Protein AF-A0A959H5U1-F1 (afdb_monomer)

Solvent-accessible surface area (backbone atoms only — not comparable to full-atom values): 5437 Å² total; per-residue (Å²): 136,90,83,89,82,79,89,79,82,84,80,74,90,72,80,73,91,58,63,72,65,82,74,92,54,93,90,74,50,59,37,49,72,36,52,40,31,33,35,45,90,92,39,70,43,80,50,86,38,53,74,91,50,53,68,48,78,48,76,50,73,45,98,89,46,74,51,39,31,41,36,30,29,52,98,35,19,59,70,46,66,42,78,103

Nearest PDB structures (foldseek):
  7k9p-assembly1_B-4  TM=4.845E-01  e=1.269E-01  Severe acute respiratory syndrome coronavirus 2
  4s1t-assembly1_A  TM=5.022E-01  e=2.853E-01  Human coronavirus 229E
  4rs4-assembly1_B  TM=4.898E-01  e=4.896E-01  Human coronavirus 229E
  4rs4-assembly1_F  TM=5.035E-01  e=5.758E-01  Human coronavirus 229E
  4oo1-assembly1_I  TM=3.547E-01  e=3.813E+00  Saccharomyces cerevisiae S288C

Secondary structure (DSSP, 8-state):
-------------------------TTTPEEEEETTEEEETTEEEE----TT--EEEEEEEETTEEEEEEEEEETTEEEEEEE-

Radius of gyration: 18.51 Å; Cα contacts (8 Å, |Δi|>4): 138; chains: 1; bounding box: 61×41×35 Å

Foldseek 3Di:
DDDDDDDDDDDDPPPPQDPDDPDDDPDFDWTDGHFQWIATPNDIDGHWFDAPAAWDWDWDADPNDIWIWIFGHDRGGTDDIGTD

Structure (mmCIF, N/CA/C/O backbone):
data_AF-A0A959H5U1-F1
#
_entry.id   AF-A0A959H5U1-F1
#
loop_
_atom_site.group_PDB
_atom_site.id
_atom_site.type_symbol
_atom_site.label_atom_id
_atom_site.label_alt_id
_atom_site.label_comp_id
_atom_site.label_asym_id
_atom_site.label_entity_id
_atom_site.label_seq_id
_atom_site.pdbx_PDB_ins_code
_atom_site.Cartn_x
_atom_site.Cartn_y
_atom_site.Cartn_z
_atom_site.occupancy
_atom_site.B_iso_or_equiv
_atom_site.auth_seq_id
_atom_site.auth_comp_id
_atom_site.auth_asym_id
_atom_site.auth_atom_id
_atom_site.pdbx_PDB_model_num
ATOM 1 N N . MET A 1 1 ? 42.516 -20.259 21.541 1.00 36.50 1 MET A N 1
ATOM 2 C CA . MET A 1 1 ? 42.211 -21.074 20.339 1.00 36.50 1 MET A CA 1
ATOM 3 C C . MET A 1 1 ? 41.005 -21.947 20.691 1.00 36.50 1 MET A C 1
ATOM 5 O O . MET A 1 1 ? 41.139 -22.828 21.517 1.00 36.50 1 MET A O 1
ATOM 9 N N . LYS A 1 2 ? 39.779 -21.469 20.458 1.00 38.41 2 LYS A N 1
ATOM 10 C CA . LYS A 1 2 ? 38.929 -21.742 19.281 1.00 38.41 2 LYS A CA 1
ATOM 11 C C . LYS A 1 2 ? 38.460 -23.204 19.221 1.00 38.41 2 LYS A C 1
ATOM 13 O O . LYS A 1 2 ? 39.227 -24.057 18.795 1.00 38.41 2 LYS A O 1
ATOM 18 N N . LYS A 1 3 ? 37.197 -23.433 19.607 1.00 34.75 3 LYS A N 1
ATOM 19 C CA . LYS A 1 3 ? 36.259 -24.408 19.015 1.00 34.75 3 LYS A CA 1
ATOM 20 C C . LYS A 1 3 ? 34.865 -24.207 19.628 1.00 34.75 3 LYS A C 1
ATOM 22 O O . LYS A 1 3 ? 34.505 -24.819 20.623 1.00 34.75 3 LYS A O 1
ATOM 27 N N . PHE A 1 4 ? 34.112 -23.287 19.026 1.00 37.81 4 PHE A N 1
ATOM 28 C CA . PHE A 1 4 ? 32.657 -23.256 19.131 1.00 37.81 4 PHE A CA 1
ATOM 29 C C . PHE A 1 4 ? 32.119 -24.364 18.230 1.00 37.81 4 PHE A C 1
ATOM 31 O O . PHE A 1 4 ? 32.433 -24.408 17.040 1.00 37.81 4 PHE A O 1
ATOM 38 N N . SER A 1 5 ? 31.337 -25.274 18.788 1.00 44.31 5 SER A N 1
ATOM 39 C CA . SER A 1 5 ? 30.530 -26.205 18.008 1.00 44.31 5 SER A CA 1
ATOM 40 C C . SER A 1 5 ? 29.264 -26.492 18.788 1.00 44.31 5 SER A C 1
ATOM 42 O O . SER A 1 5 ? 29.254 -27.342 19.667 1.00 44.31 5 SER A O 1
ATOM 44 N N . PHE A 1 6 ? 28.202 -25.773 18.443 1.00 41.41 6 PHE A N 1
ATOM 45 C CA . PHE A 1 6 ? 26.862 -26.330 18.501 1.00 41.41 6 PHE A CA 1
ATOM 46 C C . PHE A 1 6 ? 26.226 -26.124 17.134 1.00 41.41 6 PHE A C 1
ATOM 48 O O . PHE A 1 6 ? 26.054 -25.008 16.650 1.00 41.41 6 PHE A O 1
ATOM 55 N N . SER A 1 7 ? 25.996 -27.268 16.502 1.00 49.81 7 SER A N 1
ATOM 56 C CA . SER A 1 7 ? 25.196 -27.460 15.308 1.00 49.81 7 SER A CA 1
ATOM 57 C C . SER A 1 7 ? 23.778 -26.955 15.571 1.00 49.81 7 SER A C 1
ATOM 59 O O . SER A 1 7 ? 23.158 -27.380 16.544 1.00 49.81 7 SER A O 1
ATOM 61 N N . ILE A 1 8 ? 23.265 -26.075 14.710 1.00 54.03 8 ILE A N 1
ATOM 62 C CA . ILE A 1 8 ? 21.828 -25.833 14.579 1.00 54.03 8 ILE A CA 1
ATOM 63 C C . ILE A 1 8 ? 21.496 -26.013 13.102 1.00 54.03 8 ILE A C 1
ATOM 65 O O . ILE A 1 8 ? 21.864 -25.213 12.244 1.00 54.03 8 ILE A O 1
ATOM 69 N N . ILE A 1 9 ? 20.853 -27.142 12.834 1.00 53.03 9 ILE A N 1
ATOM 70 C CA . ILE A 1 9 ? 20.230 -27.496 11.569 1.00 53.03 9 ILE A CA 1
ATOM 71 C C . ILE A 1 9 ? 18.905 -26.739 11.475 1.00 53.03 9 ILE A C 1
ATOM 73 O O . ILE A 1 9 ? 18.148 -26.703 12.439 1.00 53.03 9 ILE A O 1
ATOM 77 N N . ALA A 1 10 ? 18.645 -26.234 10.269 1.00 49.22 10 ALA A N 1
ATOM 78 C CA . ALA A 1 10 ? 17.373 -25.748 9.748 1.00 49.22 10 ALA A CA 1
ATOM 79 C C . ALA A 1 10 ? 16.784 -24.494 10.407 1.00 49.22 10 ALA A C 1
ATOM 81 O O . ALA A 1 10 ? 16.285 -24.523 11.523 1.00 49.22 10 ALA A O 1
ATOM 82 N N . LEU A 1 11 ? 16.668 -23.434 9.609 1.00 41.62 11 LEU A N 1
ATOM 83 C CA . LEU A 1 11 ? 15.388 -22.747 9.492 1.00 41.62 11 LEU A CA 1
ATOM 84 C C . LEU A 1 11 ? 15.319 -22.087 8.113 1.00 41.62 11 LEU A C 1
ATOM 86 O O . LEU A 1 11 ? 16.014 -21.121 7.828 1.00 41.62 11 LEU A O 1
ATOM 90 N N . SER A 1 12 ? 14.546 -22.741 7.251 1.00 43.84 12 SER A N 1
ATOM 91 C CA . SER A 1 12 ? 13.758 -22.217 6.141 1.00 43.84 12 SER A CA 1
ATOM 92 C C . SER A 1 12 ? 14.134 -20.837 5.599 1.00 43.84 12 SER A C 1
ATOM 94 O O . SER A 1 12 ? 14.027 -19.827 6.290 1.00 43.84 12 SER A O 1
ATOM 96 N N . PHE A 1 13 ? 14.414 -20.789 4.295 1.00 44.44 13 PHE A N 1
ATOM 97 C CA . PHE A 1 13 ? 14.167 -19.608 3.472 1.00 44.44 13 PHE A CA 1
ATOM 98 C C . PHE A 1 13 ? 12.696 -19.202 3.632 1.00 44.44 13 PHE A C 1
ATOM 100 O O . PHE A 1 13 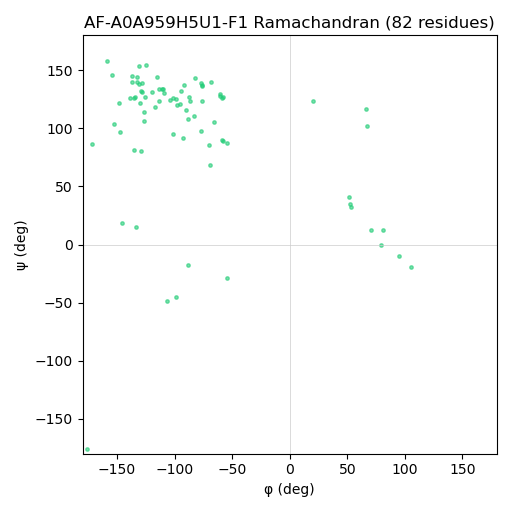? 11.824 -19.641 2.885 1.00 44.44 13 PHE A O 1
ATOM 107 N N . ILE A 1 14 ? 12.401 -18.386 4.640 1.00 49.56 14 ILE A N 1
ATOM 108 C CA . ILE A 1 14 ? 11.150 -17.652 4.692 1.00 49.56 14 ILE A CA 1
ATOM 109 C C . ILE A 1 14 ? 11.366 -16.508 3.713 1.00 49.56 14 ILE A C 1
ATOM 111 O O . ILE A 1 14 ? 12.006 -15.506 4.028 1.00 49.56 14 ILE A O 1
ATOM 115 N N . LEU A 1 15 ? 10.864 -16.694 2.495 1.00 41.66 15 LEU A N 1
ATOM 116 C CA . LEU A 1 15 ? 10.526 -15.582 1.627 1.00 41.66 15 LEU A CA 1
ATOM 117 C C . LEU A 1 15 ? 9.492 -14.764 2.410 1.00 41.66 15 LEU A C 1
ATOM 119 O O . LEU A 1 15 ? 8.300 -15.069 2.391 1.00 41.66 15 LEU A O 1
ATOM 123 N N . VAL A 1 16 ? 9.956 -13.793 3.198 1.00 42.22 16 VAL A N 1
ATOM 124 C CA . VAL A 1 16 ? 9.082 -12.834 3.864 1.00 42.22 16 VAL A CA 1
ATOM 125 C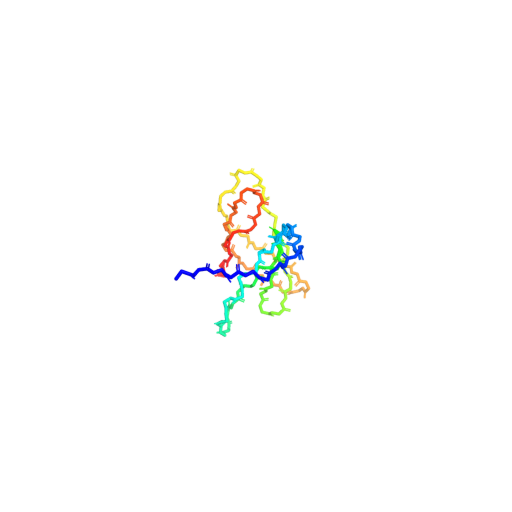 C . VAL A 1 16 ? 8.529 -11.954 2.752 1.00 42.22 16 VAL A C 1
ATOM 127 O O . VAL A 1 16 ? 9.053 -10.887 2.443 1.00 42.22 16 VAL A O 1
ATOM 130 N N . LEU A 1 17 ? 7.446 -12.425 2.134 1.00 50.28 17 LEU A N 1
ATOM 131 C CA . LEU A 1 17 ? 6.464 -11.584 1.471 1.00 50.28 17 LEU A CA 1
ATOM 132 C C . LEU A 1 17 ? 5.732 -10.8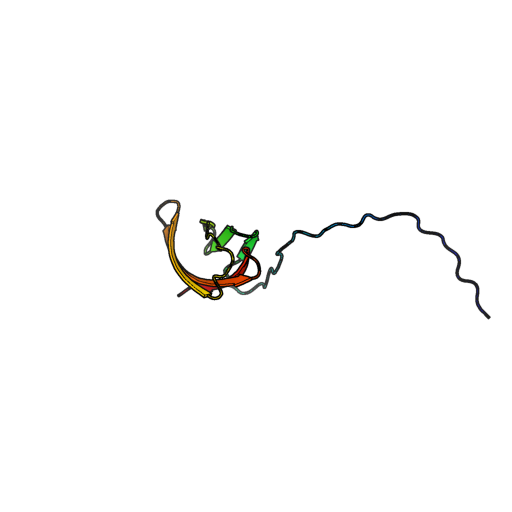16 2.582 1.00 50.28 17 LEU A C 1
ATOM 134 O O . LEU A 1 17 ? 4.596 -11.100 2.946 1.00 50.28 17 LEU A O 1
ATOM 138 N N . GLY A 1 18 ? 6.463 -9.918 3.228 1.00 41.28 18 GLY A N 1
AT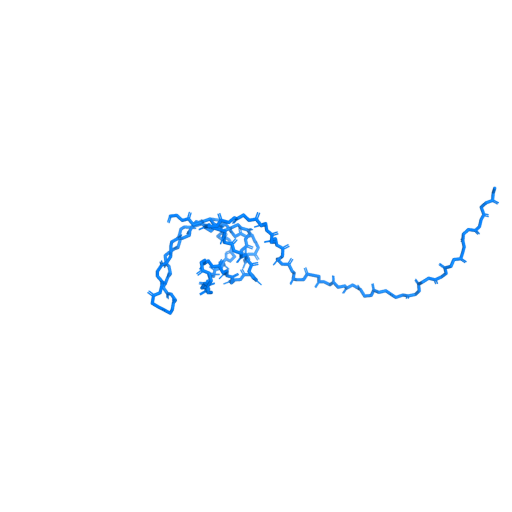OM 139 C CA . GLY A 1 18 ? 6.015 -9.172 4.384 1.00 41.28 18 GLY A CA 1
ATOM 140 C C . GLY A 1 18 ? 6.422 -7.733 4.193 1.00 41.28 18 GLY A C 1
ATOM 141 O O . GLY A 1 18 ? 7.411 -7.281 4.763 1.00 41.28 18 GLY A O 1
ATOM 142 N N . CYS A 1 19 ? 5.629 -7.000 3.413 1.00 44.94 19 CYS A N 1
ATOM 143 C CA . CYS A 1 19 ? 5.459 -5.578 3.665 1.00 44.94 19 CYS A CA 1
ATOM 144 C C . CYS A 1 19 ? 4.933 -5.464 5.101 1.00 44.94 19 CYS A C 1
ATOM 146 O O . CYS A 1 19 ? 3.737 -5.563 5.341 1.00 44.94 19 CYS A O 1
ATOM 148 N N . LYS A 1 20 ? 5.833 -5.376 6.078 1.00 55.53 20 LYS A N 1
ATOM 149 C CA . LYS A 1 20 ? 5.484 -5.078 7.462 1.00 55.53 20 LYS A CA 1
ATOM 150 C C . LYS A 1 20 ? 6.378 -3.939 7.915 1.00 55.53 20 LYS A C 1
ATOM 152 O O . LYS A 1 20 ? 7.408 -4.142 8.546 1.00 55.53 20 LYS A O 1
ATOM 157 N N . LYS A 1 21 ? 5.978 -2.733 7.520 1.00 42.09 21 LYS A N 1
ATOM 158 C CA . LYS A 1 21 ? 6.361 -1.504 8.207 1.00 42.09 21 LYS A CA 1
ATOM 159 C C . LYS A 1 21 ? 5.155 -1.101 9.048 1.00 42.09 21 LYS A C 1
ATOM 161 O O . LYS A 1 21 ? 4.198 -0.538 8.530 1.00 42.09 21 LYS A O 1
ATOM 166 N N . ASN A 1 22 ? 5.174 -1.512 10.313 1.00 52.91 22 ASN A N 1
ATOM 167 C CA . ASN A 1 22 ? 4.331 -0.921 11.344 1.00 52.91 22 ASN A CA 1
ATOM 168 C C . ASN A 1 22 ? 5.173 0.174 11.995 1.00 52.91 22 ASN A C 1
ATOM 170 O O . ASN A 1 22 ? 5.943 -0.110 12.909 1.00 52.91 22 ASN A O 1
ATOM 174 N N . ASP A 1 23 ? 5.063 1.392 11.473 1.00 53.38 23 ASP A N 1
ATOM 175 C CA . ASP A 1 23 ? 5.527 2.589 12.164 1.00 53.38 23 ASP A CA 1
ATOM 176 C C . ASP A 1 23 ? 4.371 3.089 13.040 1.00 53.38 23 ASP A C 1
ATOM 178 O O . ASP A 1 23 ? 3.341 3.557 12.553 1.00 53.38 23 ASP A O 1
ATOM 182 N N . ASP A 1 24 ? 4.532 2.909 14.348 1.00 56.66 24 ASP A N 1
ATOM 183 C CA . ASP A 1 24 ? 3.628 3.389 15.389 1.00 56.66 24 ASP A CA 1
ATOM 184 C C . ASP A 1 24 ? 3.648 4.932 15.395 1.00 56.66 24 ASP A C 1
ATOM 186 O O . ASP A 1 24 ? 4.621 5.558 15.820 1.00 56.66 24 ASP A O 1
ATOM 190 N N . SER A 1 25 ? 2.590 5.574 14.888 1.00 44.28 25 SER A N 1
ATOM 191 C CA . SER A 1 25 ? 2.362 7.009 15.093 1.00 44.28 25 SER A CA 1
ATOM 192 C C . SER A 1 25 ? 0.860 7.323 15.128 1.00 44.28 25 SER A C 1
ATOM 194 O O . SER A 1 25 ? 0.138 7.007 14.179 1.00 44.28 25 SER A O 1
ATOM 196 N N . PRO A 1 26 ? 0.332 7.915 16.214 1.00 55.88 26 PRO A N 1
ATOM 197 C CA . PRO A 1 26 ? -1.105 8.011 16.410 1.00 55.88 26 PRO A CA 1
ATOM 198 C C . PRO A 1 26 ? -1.735 9.102 15.527 1.00 55.88 26 PRO A C 1
ATOM 200 O O . PRO A 1 26 ? -1.269 10.238 15.475 1.00 55.88 26 PRO A O 1
ATOM 203 N N . SER A 1 27 ? -2.883 8.755 14.931 1.00 53.03 27 SER A N 1
ATOM 204 C CA . SER A 1 27 ? -3.961 9.609 14.374 1.00 53.03 27 SER A CA 1
ATOM 205 C C . SER A 1 27 ? -4.088 9.753 12.849 1.00 53.03 27 SER A C 1
ATOM 207 O O . SER A 1 27 ? -5.183 10.066 12.393 1.00 53.03 27 SER A O 1
ATOM 209 N N . ASN A 1 28 ? -3.068 9.455 12.038 1.00 61.31 28 ASN A N 1
ATOM 210 C CA . ASN A 1 28 ? -3.198 9.373 10.565 1.00 61.31 28 ASN A CA 1
ATOM 211 C C . ASN A 1 28 ? -2.292 8.294 9.940 1.00 61.31 28 ASN A C 1
ATOM 213 O O . ASN A 1 28 ? -2.019 8.343 8.742 1.00 61.31 28 ASN A O 1
ATOM 217 N N . ALA A 1 29 ? -1.810 7.332 10.732 1.00 70.88 29 ALA A N 1
ATOM 218 C CA . ALA A 1 29 ? -0.985 6.256 10.203 1.00 70.88 29 ALA A CA 1
ATOM 219 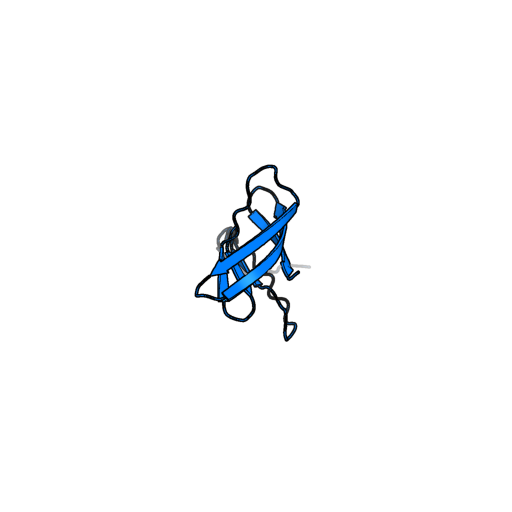C C . ALA A 1 29 ? -1.766 5.445 9.159 1.00 70.88 29 ALA A C 1
ATOM 221 O O . ALA A 1 29 ? -2.899 5.017 9.395 1.00 70.88 29 ALA A O 1
ATOM 222 N N . VAL A 1 30 ? -1.149 5.280 7.991 1.00 84.69 30 VAL A N 1
ATOM 223 C CA . VAL A 1 30 ? -1.559 4.309 6.981 1.00 84.69 30 VAL A CA 1
ATOM 224 C C . VAL A 1 30 ? -0.655 3.099 7.147 1.00 84.69 30 VAL A C 1
ATOM 226 O O . VAL A 1 30 ? 0.568 3.227 7.095 1.00 84.69 30 VAL A O 1
ATOM 229 N N . THR A 1 31 ? -1.245 1.925 7.323 1.00 88.62 31 THR A N 1
ATOM 230 C CA . THR A 1 31 ? -0.504 0.669 7.442 1.00 88.62 31 THR A CA 1
ATOM 231 C C . THR A 1 31 ? -0.617 -0.103 6.139 1.00 88.62 31 THR A C 1
ATOM 233 O O . THR A 1 31 ? -1.715 -0.401 5.687 1.00 88.62 31 THR A O 1
ATOM 236 N N . ILE A 1 32 ? 0.505 -0.471 5.522 1.00 88.12 32 ILE A N 1
ATOM 237 C CA . ILE A 1 32 ? 0.493 -1.337 4.336 1.00 88.12 32 ILE A CA 1
ATOM 238 C C . ILE A 1 32 ? 0.406 -2.791 4.810 1.00 88.12 32 ILE A C 1
ATOM 240 O O . ILE A 1 32 ? 1.350 -3.314 5.396 1.00 88.12 32 ILE A O 1
ATOM 244 N N . LEU A 1 33 ? -0.735 -3.435 4.561 1.00 87.00 33 LEU A N 1
ATOM 245 C CA . LEU A 1 33 ? -1.015 -4.820 4.957 1.00 87.00 33 LEU A CA 1
ATOM 246 C C . LEU A 1 33 ? -0.569 -5.843 3.900 1.00 87.00 33 LEU A C 1
ATOM 248 O O . LEU A 1 33 ? -0.449 -7.031 4.196 1.00 87.00 33 LEU A O 1
ATOM 252 N N . GLY A 1 34 ? -0.347 -5.403 2.661 1.00 85.75 34 GLY A N 1
ATOM 253 C CA . GLY A 1 34 ? 0.128 -6.251 1.573 1.00 85.75 34 GLY A CA 1
ATOM 254 C C . GLY A 1 34 ? 0.382 -5.468 0.290 1.00 85.75 34 GLY A C 1
ATOM 255 O O . GLY A 1 34 ? 0.217 -4.254 0.250 1.00 85.75 34 GLY A O 1
ATOM 256 N N . CYS A 1 35 ? 0.735 -6.185 -0.778 1.00 86.44 35 CYS A N 1
ATOM 257 C CA . CYS A 1 35 ? 1.122 -5.603 -2.069 1.00 86.44 35 CYS A CA 1
ATOM 258 C C . CYS A 1 35 ? 0.074 -4.640 -2.657 1.00 86.44 35 CYS A C 1
ATOM 260 O O . CYS A 1 35 ? 0.465 -3.708 -3.340 1.00 86.44 35 CYS A O 1
ATOM 262 N N . ASN A 1 36 ? -1.217 -4.833 -2.356 1.00 87.25 36 ASN A N 1
ATOM 263 C CA . ASN A 1 36 ? -2.322 -3.993 -2.836 1.00 87.25 36 ASN A CA 1
ATOM 264 C C . ASN A 1 36 ? -3.309 -3.591 -1.724 1.00 87.25 36 ASN A C 1
ATOM 266 O O . ASN A 1 36 ? -4.439 -3.199 -2.010 1.00 87.25 36 ASN A O 1
ATOM 270 N N . LYS A 1 37 ? -2.942 -3.757 -0.448 1.00 89.75 37 LYS A N 1
ATOM 271 C CA . LYS A 1 37 ? -3.866 -3.557 0.676 1.00 89.75 37 LYS A CA 1
ATOM 272 C C . LYS A 1 37 ? -3.257 -2.635 1.719 1.00 89.75 37 LYS A C 1
ATOM 274 O O . LYS A 1 37 ? -2.129 -2.866 2.156 1.00 89.75 37 LYS A O 1
ATOM 279 N N . VAL A 1 38 ? -4.031 -1.646 2.149 1.00 90.38 38 VAL A N 1
ATOM 280 C C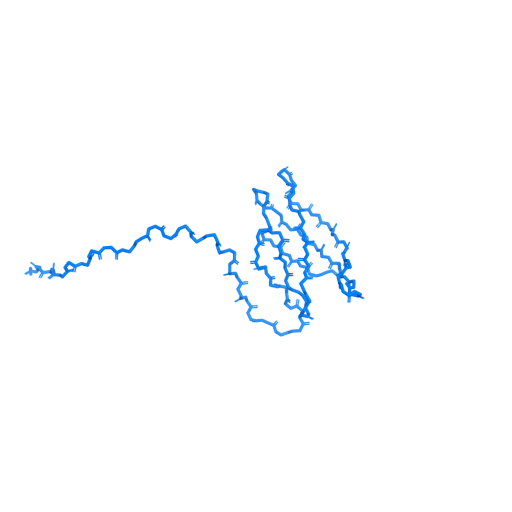A . VAL A 1 38 ? -3.675 -0.741 3.243 1.00 90.38 38 VAL A CA 1
ATOM 281 C C . VAL A 1 38 ? -4.806 -0.622 4.249 1.00 90.38 38 VAL A C 1
ATOM 283 O O . VAL A 1 38 ? -5.967 -0.777 3.892 1.00 90.38 38 VAL A O 1
ATOM 286 N N . GLU A 1 39 ? -4.468 -0.310 5.488 1.00 89.31 39 GLU A N 1
ATOM 287 C CA . GLU A 1 39 ? -5.401 0.082 6.533 1.00 89.31 39 GLU A CA 1
ATOM 288 C C . GLU A 1 39 ? -5.214 1.574 6.818 1.00 89.31 39 GLU A C 1
ATOM 290 O O . GLU A 1 39 ? -4.092 2.049 7.003 1.00 89.31 39 GLU A O 1
ATOM 295 N N . TYR A 1 40 ? -6.311 2.325 6.841 1.00 88.00 40 TYR A N 1
ATOM 296 C CA . TYR A 1 40 ? -6.321 3.733 7.215 1.00 88.00 40 TYR A CA 1
ATOM 297 C C . TYR A 1 40 ? -7.533 4.022 8.096 1.00 88.00 40 TYR A C 1
ATOM 299 O O . TYR A 1 40 ? -8.670 3.722 7.729 1.00 88.00 40 TYR A O 1
ATOM 307 N N . ARG A 1 41 ? -7.296 4.599 9.282 1.00 85.94 41 ARG A N 1
ATOM 308 C CA . ARG A 1 41 ? -8.339 4.883 10.291 1.00 85.94 41 ARG A CA 1
ATOM 309 C C . ARG A 1 41 ? -9.208 3.658 10.628 1.00 85.94 41 ARG A C 1
ATOM 311 O O . ARG A 1 41 ? -10.426 3.777 10.732 1.00 85.94 41 ARG A O 1
ATOM 318 N N . GLY A 1 42 ? -8.589 2.481 10.746 1.00 85.62 42 GLY A N 1
ATOM 319 C CA . GLY A 1 42 ? -9.284 1.218 11.031 1.00 85.62 42 GLY A CA 1
ATOM 320 C C . GLY A 1 42 ? -10.142 0.683 9.878 1.00 85.62 42 GLY A C 1
ATOM 321 O O . GLY A 1 42 ? -10.950 -0.216 10.091 1.00 85.62 42 GLY A O 1
ATOM 322 N N . ASN A 1 43 ? -9.997 1.239 8.671 1.00 86.06 43 ASN A N 1
ATOM 323 C CA . ASN A 1 43 ? -10.667 0.762 7.468 1.00 86.06 43 ASN A CA 1
ATOM 324 C C . ASN A 1 43 ? -9.648 0.206 6.482 1.00 86.06 43 ASN A C 1
ATOM 326 O O . ASN A 1 43 ? -8.643 0.849 6.178 1.00 86.06 43 ASN A O 1
ATOM 330 N N . ASP A 1 44 ? -9.952 -0.966 5.940 1.00 90.19 44 ASP A N 1
ATOM 331 C CA . ASP A 1 44 ? -9.179 -1.560 4.862 1.00 90.19 44 ASP A CA 1
ATOM 332 C C . ASP A 1 44 ? -9.493 -0.873 3.530 1.00 90.19 44 ASP A C 1
ATOM 334 O O . ASP A 1 44 ? -10.655 -0.680 3.172 1.00 90.19 44 ASP A O 1
ATOM 338 N N . PHE A 1 45 ? -8.462 -0.596 2.740 1.00 88.94 45 PHE A N 1
ATOM 339 C CA . PHE A 1 45 ? -8.541 -0.085 1.377 1.00 88.94 45 PHE A CA 1
ATOM 340 C C . PHE A 1 45 ? -7.697 -0.949 0.443 1.00 88.94 45 PHE A C 1
ATOM 342 O O . PHE A 1 45 ? -6.581 -1.357 0.772 1.00 88.94 45 PHE A O 1
ATOM 349 N N . THR A 1 46 ? -8.235 -1.218 -0.746 1.00 91.06 46 THR A N 1
ATOM 350 C CA . THR A 1 46 ? -7.510 -1.916 -1.812 1.00 91.06 46 THR A CA 1
ATOM 351 C C . THR A 1 46 ? -7.019 -0.894 -2.827 1.00 91.06 46 THR A C 1
ATOM 353 O O . THR A 1 46 ? -7.808 -0.102 -3.342 1.00 91.06 46 THR A O 1
ATOM 356 N N . ILE A 1 47 ? -5.721 -0.910 -3.106 1.00 89.56 47 ILE A N 1
ATOM 357 C CA . ILE A 1 47 ? -5.049 -0.009 -4.041 1.00 89.56 47 ILE A CA 1
ATOM 358 C C . ILE A 1 47 ? -4.209 -0.874 -4.967 1.00 89.56 47 ILE A C 1
ATOM 360 O O . ILE A 1 47 ? -3.347 -1.610 -4.503 1.00 89.56 47 ILE A O 1
ATOM 364 N N . ASN A 1 48 ? -4.458 -0.795 -6.271 1.00 86.31 48 ASN A N 1
ATOM 365 C CA . ASN A 1 48 ? -3.767 -1.640 -7.233 1.00 86.31 48 ASN A CA 1
ATOM 366 C C . ASN A 1 48 ? -2.552 -0.919 -7.825 1.00 86.31 48 ASN A C 1
ATOM 368 O O . ASN A 1 48 ? -2.702 0.118 -8.472 1.00 86.31 48 ASN A O 1
ATOM 372 N N . CYS A 1 49 ? -1.366 -1.495 -7.652 1.00 85.06 49 CYS A N 1
ATOM 373 C CA . CYS A 1 49 ? -0.156 -1.036 -8.323 1.00 85.06 49 CYS A CA 1
ATOM 374 C C . CYS A 1 49 ? 0.007 -1.758 -9.665 1.00 85.06 49 CYS A C 1
ATOM 376 O O . CYS A 1 49 ? 0.208 -2.970 -9.715 1.00 85.06 49 CYS A O 1
ATOM 378 N N . ALA A 1 50 ? -0.058 -1.021 -10.774 1.00 79.81 50 ALA A N 1
ATOM 379 C CA . ALA A 1 50 ? 0.282 -1.578 -12.080 1.00 79.81 50 ALA A CA 1
ATOM 380 C C . ALA A 1 50 ? 1.809 -1.559 -12.296 1.00 79.81 50 ALA A C 1
ATOM 382 O O . ALA A 1 50 ? 2.475 -0.600 -11.888 1.00 79.81 50 ALA A O 1
ATOM 383 N N . PRO A 1 51 ? 2.390 -2.580 -12.951 1.00 74.94 51 PRO A N 1
ATOM 384 C CA . PRO A 1 51 ? 3.804 -2.562 -13.308 1.00 74.94 51 PRO A CA 1
ATOM 385 C C . PRO A 1 51 ? 4.102 -1.369 -14.231 1.00 74.94 51 PRO A C 1
ATOM 387 O O . PRO A 1 51 ? 3.410 -1.154 -15.222 1.00 74.94 51 PRO A O 1
ATOM 390 N N . GLY A 1 52 ? 5.125 -0.584 -13.885 1.00 72.69 52 GLY A N 1
ATOM 391 C CA . GLY A 1 52 ? 5.514 0.635 -14.608 1.00 72.69 52 GLY A CA 1
ATOM 392 C C . GLY A 1 52 ? 4.926 1.935 -14.049 1.00 72.69 52 GLY A C 1
ATOM 393 O O . GLY A 1 52 ? 5.375 3.011 -14.436 1.00 72.69 52 GLY A O 1
ATOM 394 N N . VAL A 1 53 ? 3.981 1.862 -13.107 1.00 73.19 53 VAL A N 1
ATOM 395 C CA . VAL A 1 53 ? 3.513 3.037 -12.363 1.00 73.19 53 VAL A CA 1
ATOM 396 C C . VAL A 1 53 ? 4.415 3.241 -11.150 1.00 73.19 53 VAL A C 1
ATOM 398 O O . VAL A 1 53 ? 4.624 2.309 -10.380 1.00 73.19 53 VAL A O 1
ATOM 401 N N . VAL A 1 54 ? 4.960 4.450 -10.998 1.00 81.75 54 VAL A N 1
ATOM 402 C CA . VAL A 1 54 ? 5.885 4.796 -9.904 1.00 81.75 54 VAL A CA 1
ATOM 403 C C . VAL A 1 54 ? 5.154 5.524 -8.784 1.00 81.75 54 VAL A C 1
ATOM 405 O O . VAL A 1 54 ? 5.328 5.179 -7.621 1.00 81.75 54 VAL A O 1
ATOM 408 N N . SER A 1 55 ? 4.300 6.493 -9.120 1.00 88.06 55 SER A N 1
ATOM 409 C CA . SER A 1 55 ? 3.501 7.215 -8.135 1.00 88.06 55 SER A CA 1
ATOM 410 C C . SER A 1 55 ? 2.209 7.779 -8.727 1.00 88.06 55 SER A C 1
ATOM 412 O O . SER A 1 55 ? 2.162 8.147 -9.901 1.00 88.06 55 SER A O 1
ATOM 414 N N . PHE A 1 56 ? 1.141 7.809 -7.930 1.00 86.94 56 PHE A N 1
ATOM 415 C CA . PHE A 1 56 ? -0.156 8.370 -8.315 1.00 86.94 56 PHE A CA 1
ATOM 416 C C . PHE A 1 56 ? -1.002 8.732 -7.097 1.00 86.94 56 PHE A C 1
ATOM 418 O O . PHE A 1 56 ? -0.830 8.181 -6.012 1.00 86.94 56 PHE A O 1
ATOM 425 N N . GLN A 1 57 ? -1.963 9.631 -7.301 1.00 91.94 57 GLN A N 1
ATOM 426 C CA . GLN A 1 57 ? -3.017 9.887 -6.329 1.00 91.94 57 GLN A CA 1
ATOM 427 C C . GLN A 1 57 ? -4.223 8.993 -6.627 1.00 91.94 57 GLN A C 1
ATOM 429 O O . GLN A 1 57 ? -4.629 8.846 -7.781 1.00 91.94 57 GLN A O 1
ATOM 434 N N . VAL A 1 58 ? -4.811 8.414 -5.585 1.00 89.31 58 VAL A N 1
ATOM 435 C CA . VAL A 1 58 ? -6.038 7.622 -5.673 1.00 89.31 58 VAL A CA 1
ATOM 436 C C . VAL A 1 58 ? -7.027 8.072 -4.613 1.00 89.31 58 VAL A C 1
ATOM 438 O O . VAL A 1 58 ? -6.660 8.288 -3.463 1.00 89.31 58 VAL A O 1
ATOM 441 N N . THR A 1 59 ? -8.296 8.162 -4.994 1.00 91.38 59 THR A N 1
ATOM 442 C CA . THR A 1 59 ? -9.410 8.323 -4.060 1.00 91.38 59 THR A CA 1
ATOM 443 C C . THR A 1 59 ? -10.252 7.063 -4.130 1.00 91.38 59 THR A C 1
ATOM 445 O O . THR A 1 59 ? -10.691 6.659 -5.206 1.00 91.38 59 THR A O 1
ATOM 448 N N . THR A 1 60 ? -10.452 6.412 -2.991 1.00 85.94 60 THR A N 1
ATOM 449 C CA . THR A 1 60 ? -11.181 5.146 -2.904 1.00 85.94 60 THR A CA 1
ATOM 450 C C . THR A 1 60 ? -12.197 5.200 -1.774 1.00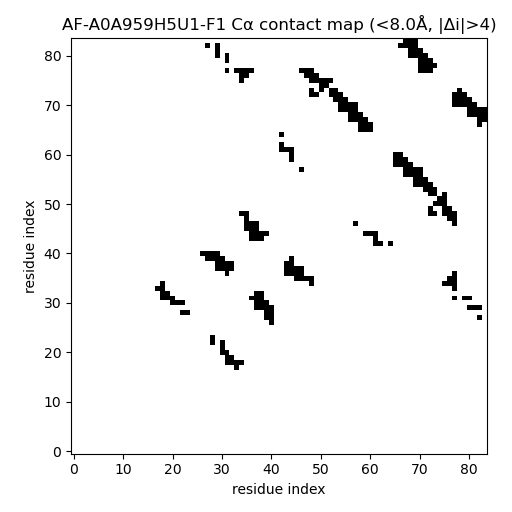 85.94 60 THR A C 1
ATOM 452 O O . THR A 1 60 ? -11.977 5.846 -0.750 1.00 85.94 60 THR A O 1
ATOM 455 N N . THR A 1 61 ? -13.342 4.554 -1.989 1.00 87.56 61 THR A N 1
ATOM 456 C CA . THR A 1 61 ? -14.420 4.461 -1.004 1.00 87.56 61 THR A CA 1
ATOM 457 C C . THR A 1 61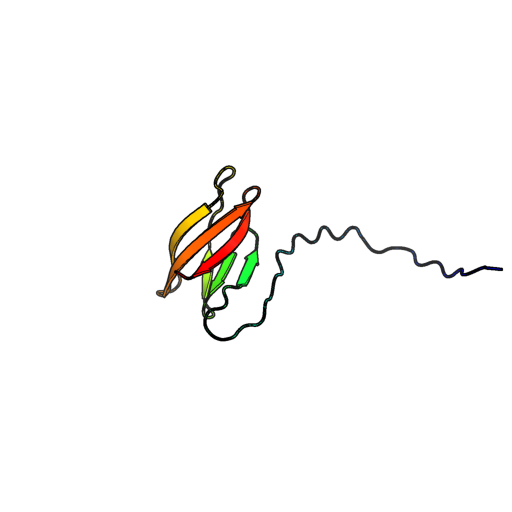 ? -14.626 3.002 -0.633 1.00 87.56 61 THR A C 1
ATOM 459 O O . THR A 1 61 ? -14.976 2.198 -1.493 1.00 87.56 61 THR A O 1
ATOM 462 N N . GLN A 1 62 ? -14.432 2.658 0.639 1.00 81.81 62 GLN A N 1
ATOM 463 C CA . GLN A 1 62 ? -14.663 1.315 1.177 1.00 81.81 62 GLN A CA 1
ATOM 464 C C . GLN A 1 62 ? -15.554 1.406 2.413 1.00 81.81 62 GLN A C 1
ATOM 466 O O . GLN A 1 62 ? -15.316 2.219 3.304 1.00 81.81 62 GLN A O 1
ATOM 471 N N . ASN A 1 63 ? -16.603 0.581 2.467 1.00 83.25 63 ASN A N 1
ATOM 472 C CA . ASN A 1 63 ? -17.565 0.545 3.577 1.00 83.25 63 ASN A CA 1
ATOM 473 C C . ASN A 1 63 ? -18.165 1.923 3.937 1.00 83.25 63 ASN A C 1
ATOM 475 O O . ASN A 1 63 ? -18.392 2.220 5.104 1.00 83.25 63 ASN A O 1
ATOM 479 N N . GLY A 1 64 ? -18.390 2.786 2.939 1.00 84.56 64 GLY A N 1
ATOM 480 C CA . GLY A 1 64 ? -18.899 4.150 3.146 1.00 84.56 64 GLY A CA 1
ATOM 481 C C . GLY A 1 64 ? -17.848 5.171 3.602 1.00 84.56 64 GLY A C 1
ATOM 482 O O . GLY A 1 64 ? -18.172 6.347 3.740 1.00 84.56 64 GLY A O 1
ATOM 483 N N . ASN A 1 65 ? -16.590 4.762 3.776 1.00 83.38 65 ASN A N 1
ATOM 484 C CA . ASN A 1 65 ? -15.477 5.647 4.105 1.00 83.38 65 ASN A CA 1
ATOM 485 C C . ASN A 1 65 ? -14.710 5.999 2.836 1.00 83.38 65 ASN A C 1
ATOM 487 O O . ASN A 1 65 ? -14.184 5.113 2.166 1.00 83.38 65 ASN A O 1
ATOM 491 N N . THR A 1 66 ? -14.644 7.288 2.508 1.00 88.50 66 THR A N 1
ATOM 492 C CA . THR A 1 66 ? -13.829 7.793 1.397 1.00 88.50 66 THR A CA 1
ATOM 493 C C . THR A 1 66 ? -12.477 8.249 1.926 1.00 88.50 66 THR A C 1
ATOM 495 O O . THR A 1 66 ? -12.421 8.988 2.909 1.00 88.50 66 THR A O 1
ATOM 498 N N . ALA A 1 67 ? -11.399 7.834 1.270 1.00 88.12 67 ALA A N 1
ATOM 499 C CA . ALA A 1 67 ? -10.048 8.274 1.581 1.00 88.12 67 ALA A CA 1
ATOM 500 C C . ALA A 1 67 ? -9.263 8.567 0.299 1.00 88.12 67 ALA A C 1
ATOM 502 O O . ALA A 1 67 ? -9.433 7.890 -0.720 1.00 88.12 67 ALA A O 1
ATOM 503 N N . SER A 1 68 ? -8.403 9.580 0.372 1.00 90.00 68 SER A N 1
ATOM 504 C CA . SER A 1 68 ? -7.475 9.958 -0.689 1.00 90.00 68 SER A CA 1
ATOM 505 C C . SER A 1 68 ? -6.051 9.654 -0.248 1.00 90.00 68 SER A C 1
ATOM 507 O O . SER A 1 68 ? -5.658 9.978 0.871 1.00 90.00 68 SER A O 1
ATOM 509 N N . PHE A 1 69 ? -5.278 9.041 -1.135 1.00 89.69 69 PHE A N 1
ATOM 510 C CA . PHE A 1 69 ? -3.909 8.628 -0.874 1.00 89.69 69 PHE A CA 1
ATOM 511 C C . PHE A 1 69 ? -2.994 9.060 -2.012 1.00 89.69 69 PHE A C 1
ATOM 513 O O . PHE A 1 69 ? -3.343 8.919 -3.183 1.00 89.69 69 PHE A O 1
ATOM 520 N N . MET A 1 70 ? -1.800 9.520 -1.664 1.00 90.62 70 MET A N 1
ATOM 521 C CA . MET A 1 70 ? -0.643 9.491 -2.542 1.00 90.62 70 MET A CA 1
ATOM 522 C C . MET A 1 70 ? 0.039 8.133 -2.388 1.00 90.62 70 MET A C 1
ATOM 524 O O . MET A 1 70 ? 0.378 7.720 -1.279 1.00 90.62 70 MET A O 1
ATOM 528 N N . VAL A 1 71 ? 0.200 7.423 -3.495 1.00 90.56 71 VAL A N 1
ATOM 529 C CA . VAL A 1 71 ? 0.687 6.047 -3.533 1.00 90.56 71 VAL A CA 1
ATOM 530 C C . VAL A 1 71 ? 1.957 6.011 -4.355 1.00 90.56 71 VAL A C 1
ATOM 532 O O . VAL A 1 71 ? 1.982 6.514 -5.475 1.00 90.56 71 VAL A O 1
ATOM 535 N N . GLU A 1 72 ? 2.989 5.375 -3.818 1.00 89.38 72 GLU A N 1
ATOM 536 C CA . GLU A 1 72 ? 4.185 4.991 -4.556 1.00 89.38 72 GLU A CA 1
ATOM 537 C C . GLU A 1 72 ? 4.212 3.476 -4.716 1.00 89.38 72 GLU A C 1
ATOM 539 O O . GLU A 1 72 ? 4.007 2.729 -3.753 1.00 89.38 72 GLU A O 1
ATOM 544 N N . CYS A 1 73 ? 4.494 3.027 -5.932 1.00 87.56 73 CYS A N 1
ATOM 545 C CA . CYS A 1 73 ? 4.568 1.622 -6.286 1.00 87.56 73 CYS A CA 1
ATOM 546 C C . CYS A 1 73 ? 5.989 1.250 -6.700 1.00 87.56 73 CYS A C 1
ATOM 548 O O . CYS A 1 73 ? 6.692 2.005 -7.368 1.00 87.56 73 CYS A O 1
ATOM 550 N N . GLU A 1 74 ? 6.395 0.037 -6.354 1.00 85.00 74 GLU A N 1
ATOM 551 C CA . GLU A 1 74 ? 7.644 -0.562 -6.800 1.00 85.00 74 GLU A CA 1
ATOM 552 C C . GLU A 1 74 ? 7.379 -1.995 -7.240 1.00 85.00 74 GLU A C 1
ATOM 554 O O . GLU A 1 74 ? 6.792 -2.788 -6.507 1.00 85.00 74 GLU A O 1
ATOM 559 N N . SER A 1 75 ? 7.805 -2.332 -8.459 1.00 85.31 75 SER A N 1
ATOM 560 C CA . SER A 1 75 ? 7.656 -3.681 -9.028 1.00 85.31 75 SER A CA 1
ATOM 561 C C . SER A 1 75 ? 6.216 -4.224 -8.999 1.00 85.31 75 SER A C 1
ATOM 563 O O . SER A 1 75 ? 6.008 -5.425 -8.866 1.00 85.31 75 SER A O 1
ATOM 565 N N . GLY A 1 76 ? 5.214 -3.343 -9.122 1.00 79.69 76 GLY A N 1
ATOM 566 C CA . GLY A 1 76 ? 3.796 -3.723 -9.078 1.00 79.69 76 GLY A CA 1
ATOM 567 C C . GLY A 1 76 ? 3.222 -3.921 -7.669 1.00 79.69 76 GLY A C 1
ATOM 568 O O . GLY A 1 76 ? 2.116 -4.436 -7.552 1.00 79.69 76 GLY A O 1
ATOM 569 N N . CYS A 1 77 ? 3.930 -3.498 -6.617 1.00 85.00 77 CYS A N 1
ATOM 570 C CA . CYS A 1 77 ? 3.437 -3.500 -5.238 1.00 85.00 77 CYS A CA 1
ATOM 571 C C . CYS A 1 77 ? 3.514 -2.122 -4.587 1.00 85.00 77 CYS A C 1
ATOM 573 O O . CYS A 1 77 ? 4.371 -1.308 -4.929 1.00 85.00 77 CYS A O 1
ATOM 575 N N . LEU A 1 78 ? 2.649 -1.891 -3.600 1.00 87.56 78 LEU A N 1
ATOM 576 C CA . LEU A 1 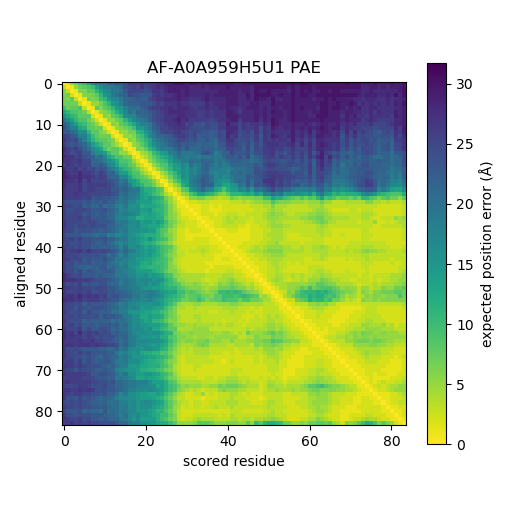78 ? 2.682 -0.710 -2.745 1.00 87.56 78 LEU A CA 1
ATOM 577 C C . LEU A 1 78 ? 4.024 -0.619 -2.011 1.00 87.56 78 LEU A C 1
ATOM 579 O O . LEU A 1 78 ? 4.428 -1.550 -1.306 1.00 87.56 78 LEU A O 1
ATOM 583 N N . LYS A 1 79 ? 4.691 0.525 -2.153 1.00 87.69 79 LYS A N 1
ATOM 584 C CA . LYS A 1 79 ? 5.938 0.853 -1.456 1.00 87.69 79 LYS A CA 1
ATOM 585 C C . LYS A 1 79 ? 5.718 1.880 -0.353 1.00 87.69 79 LYS A C 1
ATOM 587 O O . LYS A 1 79 ? 6.142 1.648 0.781 1.00 87.69 79 LYS A O 1
ATOM 592 N N . THR A 1 80 ? 5.022 2.963 -0.683 1.00 87.38 80 THR A N 1
ATOM 593 C CA . THR A 1 80 ? 4.673 4.044 0.245 1.00 87.38 80 THR A CA 1
ATOM 594 C C . THR A 1 80 ? 3.226 4.439 0.010 1.00 87.38 80 THR A C 1
ATOM 596 O O . THR A 1 80 ? 2.782 4.505 -1.134 1.00 87.38 80 THR A O 1
ATOM 599 N N . VAL A 1 81 ? 2.484 4.715 1.081 1.00 86.69 81 VAL A N 1
ATOM 600 C CA . VAL A 1 81 ? 1.137 5.282 0.990 1.00 86.69 81 VAL A CA 1
ATOM 601 C C . VAL A 1 81 ? 1.017 6.405 2.007 1.00 86.69 81 VAL A C 1
ATOM 603 O O . VAL A 1 81 ? 1.301 6.216 3.188 1.00 86.69 81 VAL A O 1
ATOM 606 N N . THR A 1 82 ? 0.611 7.580 1.542 1.00 88.19 82 THR A N 1
ATOM 607 C CA . THR A 1 82 ? 0.471 8.789 2.355 1.00 88.19 82 THR A CA 1
ATOM 608 C C . THR A 1 82 ? -0.945 9.328 2.187 1.00 88.19 82 THR A C 1
ATOM 610 O O . THR A 1 82 ? -1.377 9.514 1.052 1.00 88.19 82 THR A O 1
ATOM 613 N N . PRO A 1 83 ? -1.703 9.566 3.267 1.00 86.25 83 PRO A N 1
ATOM 614 C CA . PRO A 1 83 ? -3.031 10.155 3.153 1.00 86.25 83 PRO A CA 1
ATOM 615 C C . PRO A 1 83 ? -2.917 11.618 2.698 1.00 86.25 83 PRO A C 1
ATOM 617 O O . PRO A 1 83 ? -2.015 12.328 3.146 1.00 86.25 83 PRO A O 1
ATOM 620 N N . ASN A 1 84 ? -3.813 12.045 1.804 1.00 80.38 84 ASN A N 1
ATOM 621 C CA . ASN A 1 84 ? -3.895 13.416 1.283 1.00 80.38 84 ASN A CA 1
ATOM 622 C C . ASN A 1 84 ? -5.099 14.171 1.845 1.00 80.38 84 ASN A C 1
ATOM 624 O O . ASN A 1 84 ? -6.177 13.544 1.955 1.00 80.38 84 ASN A O 1
#

pLDDT: mean 72.97, std 19.19, range [34.75, 91.94]

Sequence (84 aa):
MKKFSFSIIALSFILVLGCKKNDDSPSNAVTILGCNKVEYRGNDFTINCAPGVVSFQVTTTQNGNTASFMVECESGCLKTVTPN

Mean predicted aligned error: 12.88 Å